Protein AF-A0A9J6GYE8-F1 (afdb_monomer_lite)

Structure (mmCIF, N/CA/C/O backbone):
data_AF-A0A9J6GYE8-F1
#
_entry.id   AF-A0A9J6GYE8-F1
#
loop_
_atom_site.group_PDB
_atom_site.id
_atom_site.type_symbol
_atom_site.label_atom_id
_atom_site.label_alt_id
_atom_site.label_comp_id
_atom_site.label_asym_id
_atom_site.label_entity_id
_atom_site.label_seq_id
_atom_site.pdbx_PDB_ins_code
_atom_site.Cartn_x
_atom_site.Cartn_y
_atom_site.Cartn_z
_atom_site.occupancy
_atom_site.B_iso_or_equiv
_atom_site.auth_seq_id
_atom_site.auth_comp_id
_atom_site.auth_asym_id
_atom_site.auth_atom_id
_atom_site.pdbx_PDB_model_num
ATOM 1 N N . MET A 1 1 ? 4.080 -16.640 10.252 1.00 50.22 1 MET A N 1
ATOM 2 C CA . MET A 1 1 ? 3.894 -15.211 9.907 1.00 50.22 1 MET A CA 1
ATOM 3 C C . MET A 1 1 ? 3.342 -15.133 8.484 1.00 50.22 1 MET A C 1
ATOM 5 O O . MET A 1 1 ? 4.074 -15.432 7.552 1.00 50.22 1 MET A O 1
ATOM 9 N N . HIS A 1 2 ? 2.049 -14.855 8.287 1.00 60.12 2 HIS A N 1
ATOM 10 C CA . HIS A 1 2 ? 1.475 -14.771 6.935 1.00 60.12 2 HIS A CA 1
ATOM 11 C C . HIS A 1 2 ? 1.737 -13.387 6.337 1.00 60.12 2 HIS A C 1
ATOM 13 O O . HIS A 1 2 ? 1.272 -12.370 6.854 1.00 60.12 2 HIS A O 1
ATOM 19 N N . SER A 1 3 ? 2.526 -13.344 5.264 1.00 66.00 3 SER A N 1
ATOM 20 C CA . SER A 1 3 ? 2.783 -12.112 4.524 1.00 66.00 3 SER A CA 1
ATOM 21 C C . SER A 1 3 ? 1.680 -11.922 3.483 1.00 66.00 3 SER A C 1
ATOM 23 O O . SER A 1 3 ? 1.480 -12.772 2.620 1.00 66.00 3 SER A O 1
ATOM 25 N N . TYR A 1 4 ? 0.925 -10.828 3.581 1.00 74.69 4 TYR A N 1
ATOM 26 C CA . TYR A 1 4 ? -0.149 -10.523 2.635 1.00 74.69 4 TYR A CA 1
ATOM 27 C C . TYR A 1 4 ? 0.420 -10.086 1.286 1.00 74.69 4 TYR A C 1
ATOM 29 O O . TYR A 1 4 ? 1.358 -9.282 1.231 1.00 74.69 4 TYR A O 1
ATOM 37 N N . THR A 1 5 ? -0.189 -10.568 0.203 1.00 80.38 5 THR A N 1
ATOM 38 C CA . THR A 1 5 ? 0.163 -10.145 -1.155 1.00 80.38 5 THR A CA 1
ATOM 39 C C . THR A 1 5 ? -0.091 -8.645 -1.334 1.00 80.38 5 THR A C 1
ATOM 41 O O . THR A 1 5 ? -0.962 -8.058 -0.686 1.00 80.38 5 THR A O 1
ATOM 44 N N . VAL A 1 6 ? 0.667 -8.004 -2.227 1.00 75.00 6 VAL A N 1
ATOM 45 C CA . VAL A 1 6 ? 0.488 -6.578 -2.562 1.00 75.00 6 VAL A CA 1
ATOM 46 C C . VAL A 1 6 ? -0.944 -6.301 -3.038 1.00 75.00 6 VAL A C 1
ATOM 48 O O . VAL A 1 6 ? -1.543 -5.314 -2.623 1.00 75.00 6 VAL A O 1
ATOM 51 N N . ALA A 1 7 ? -1.540 -7.225 -3.799 1.00 76.19 7 ALA A N 1
ATOM 52 C CA . ALA A 1 7 ? -2.934 -7.142 -4.231 1.00 76.19 7 ALA A CA 1
ATOM 53 C C . ALA A 1 7 ? -3.917 -7.063 -3.048 1.00 76.19 7 ALA A C 1
ATOM 55 O O . ALA A 1 7 ? -4.753 -6.165 -3.013 1.00 76.19 7 ALA A O 1
ATOM 56 N N . LYS A 1 8 ? -3.756 -7.933 -2.038 1.00 83.56 8 LYS A N 1
ATOM 57 C CA . LYS A 1 8 ? -4.571 -7.914 -0.812 1.00 83.56 8 LYS A CA 1
ATOM 58 C C . LYS A 1 8 ? -4.418 -6.590 -0.057 1.00 83.56 8 LYS A C 1
ATOM 60 O O . LYS A 1 8 ? -5.388 -6.045 0.452 1.00 83.56 8 LYS A O 1
ATOM 65 N N . LYS A 1 9 ? -3.198 -6.044 0.009 1.00 86.81 9 LYS A N 1
ATOM 66 C CA . LYS A 1 9 ? -2.943 -4.743 0.653 1.00 86.81 9 LYS A CA 1
ATOM 67 C C . LYS A 1 9 ? -3.651 -3.599 -0.079 1.00 86.81 9 LYS A C 1
ATOM 69 O O . LYS A 1 9 ? -4.209 -2.725 0.572 1.00 86.81 9 LYS A O 1
ATOM 74 N N . ILE A 1 10 ? -3.665 -3.619 -1.412 1.00 84.25 10 ILE A N 1
ATOM 75 C CA . ILE A 1 10 ? -4.359 -2.611 -2.227 1.00 84.25 10 ILE A CA 1
ATOM 76 C C . ILE A 1 10 ? -5.876 -2.707 -2.053 1.00 84.25 10 ILE A C 1
ATOM 78 O O . ILE A 1 10 ? -6.526 -1.677 -1.893 1.00 84.25 10 ILE A O 1
ATOM 82 N N . GLU A 1 11 ? -6.428 -3.921 -2.035 1.00 88.25 11 GLU A N 1
ATOM 83 C CA . GLU A 1 11 ? -7.849 -4.179 -1.766 1.00 88.25 11 GLU A CA 1
ATOM 84 C C . GLU A 1 11 ? -8.284 -3.568 -0.424 1.00 88.25 11 GLU A C 1
ATOM 86 O O . GLU A 1 11 ? -9.238 -2.792 -0.373 1.00 88.25 11 GLU A O 1
ATOM 91 N N . VAL A 1 12 ? -7.514 -3.825 0.640 1.00 89.69 12 VAL A N 1
ATOM 92 C CA . VAL A 1 12 ? -7.756 -3.270 1.983 1.00 89.69 12 VAL A CA 1
ATOM 93 C C . VAL A 1 12 ? -7.790 -1.742 1.961 1.00 89.69 12 VAL A C 1
ATOM 95 O O . VAL A 1 12 ? -8.647 -1.137 2.601 1.00 89.69 12 VAL A O 1
ATOM 98 N N . ILE A 1 13 ? -6.874 -1.098 1.233 1.00 87.50 13 ILE A N 1
ATOM 99 C CA . ILE A 1 13 ? -6.782 0.368 1.211 1.00 87.50 13 ILE A CA 1
ATOM 100 C C . ILE A 1 13 ? -7.893 0.997 0.371 1.00 87.50 13 ILE A C 1
ATOM 102 O O . ILE A 1 13 ? -8.416 2.040 0.764 1.00 87.50 13 ILE A O 1
ATOM 106 N N . ARG A 1 14 ? -8.274 0.380 -0.755 1.00 89.25 14 ARG A N 1
ATOM 107 C CA . ARG A 1 14 ? -9.421 0.837 -1.556 1.00 89.25 14 ARG A CA 1
ATOM 108 C C . ARG A 1 14 ? -10.687 0.844 -0.709 1.00 89.25 14 ARG A C 1
ATOM 110 O O . ARG A 1 14 ? -11.288 1.900 -0.531 1.00 89.25 14 ARG A O 1
ATOM 117 N N . TRP A 1 15 ? -10.976 -0.284 -0.063 1.00 91.12 15 TRP A N 1
ATOM 118 C CA . TRP A 1 15 ? -12.118 -0.407 0.834 1.00 91.12 15 TRP A CA 1
ATOM 119 C C . TRP A 1 15 ? -12.050 0.600 1.993 1.00 91.12 15 TRP A C 1
ATOM 121 O O . TRP A 1 15 ? -13.029 1.280 2.290 1.00 91.12 15 TRP A O 1
ATOM 131 N N . HIS A 1 16 ? -10.872 0.761 2.611 1.00 91.19 16 HIS A N 1
ATOM 132 C CA . HIS A 1 16 ? -10.652 1.726 3.692 1.00 91.19 16 HIS A CA 1
ATOM 133 C C . HIS A 1 16 ? -10.972 3.166 3.268 1.00 91.19 16 HIS A C 1
ATOM 135 O O . HIS A 1 16 ? -11.564 3.911 4.045 1.00 91.19 16 HIS A O 1
ATOM 141 N N . ARG A 1 17 ? -10.596 3.571 2.048 1.00 89.56 17 ARG A N 1
ATOM 142 C CA . ARG A 1 17 ? -10.886 4.912 1.517 1.00 89.56 17 ARG A CA 1
ATOM 143 C C . ARG A 1 17 ? -12.370 5.098 1.200 1.00 89.56 17 ARG A C 1
ATOM 145 O O . ARG A 1 17 ? -12.904 6.150 1.533 1.00 89.56 17 ARG A O 1
ATOM 152 N N . GLU A 1 18 ? -13.018 4.089 0.623 1.00 91.56 18 GLU A N 1
ATOM 153 C CA . GLU A 1 18 ? -14.456 4.103 0.309 1.00 91.56 18 GLU A CA 1
ATOM 154 C C . GLU A 1 18 ? -15.328 4.206 1.571 1.00 91.56 18 GLU A C 1
ATOM 156 O O . GLU A 1 18 ? -16.359 4.867 1.560 1.00 91.56 18 GLU A O 1
ATOM 161 N N . HIS A 1 19 ? -14.879 3.627 2.689 1.00 90.75 19 HIS A N 1
ATOM 162 C CA . HIS A 1 19 ? -15.624 3.578 3.954 1.00 90.75 19 HIS A CA 1
ATOM 163 C C . HIS A 1 19 ? -15.151 4.637 4.968 1.00 90.75 19 HIS A C 1
ATOM 165 O O . HIS A 1 19 ? -15.144 4.411 6.180 1.00 90.75 19 HIS A O 1
ATOM 171 N N . GLY A 1 20 ? -14.695 5.798 4.485 1.00 89.31 20 GLY A N 1
ATOM 172 C CA . GLY A 1 20 ? -14.399 6.955 5.340 1.00 89.31 20 GLY A CA 1
ATOM 173 C C . GLY A 1 20 ? -13.150 6.819 6.218 1.00 89.31 20 GLY A C 1
ATOM 174 O O . GLY A 1 20 ? -13.032 7.501 7.233 1.00 89.31 20 GLY A O 1
ATOM 175 N N . LYS A 1 21 ? -12.200 5.953 5.845 1.00 89.62 21 LYS A N 1
ATOM 176 C CA . LYS A 1 21 ? -10.909 5.756 6.531 1.00 89.62 21 LYS A CA 1
ATOM 177 C C . LYS A 1 21 ? -11.038 5.264 7.980 1.00 89.62 21 LYS A C 1
ATOM 179 O O . LYS A 1 21 ? -10.174 5.516 8.823 1.00 89.62 21 LYS A O 1
ATOM 184 N N . ASN A 1 22 ? -12.078 4.484 8.286 1.00 92.19 22 ASN A N 1
ATOM 185 C CA . ASN A 1 22 ? -12.250 3.906 9.617 1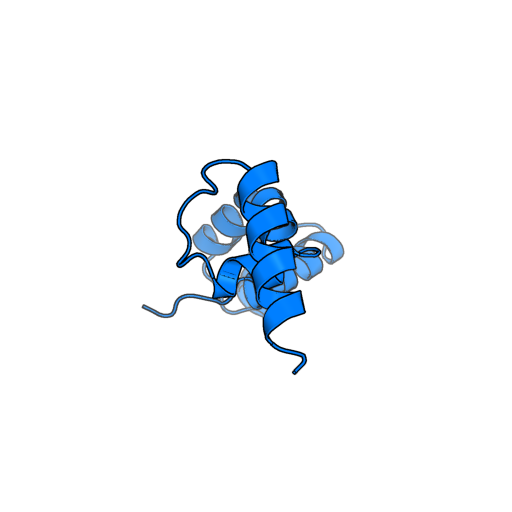.00 92.19 22 ASN A CA 1
ATOM 186 C C . ASN A 1 22 ? -11.385 2.645 9.816 1.00 92.19 22 ASN A C 1
ATOM 188 O O . ASN A 1 22 ? -11.674 1.561 9.296 1.00 92.19 22 ASN A O 1
ATOM 192 N N . VAL A 1 23 ? -10.323 2.767 10.618 1.00 90.44 23 VAL A N 1
ATOM 193 C CA . VAL A 1 23 ? -9.379 1.668 10.901 1.00 90.44 23 VAL A CA 1
ATOM 194 C C . VAL A 1 23 ? -10.045 0.515 11.657 1.00 90.44 23 VAL A C 1
ATOM 196 O O . VAL A 1 23 ? -9.739 -0.646 11.390 1.00 90.44 23 VAL A O 1
ATOM 199 N N . HIS A 1 24 ? -10.964 0.802 12.583 1.00 90.88 24 HIS A N 1
ATOM 200 C CA . HIS A 1 24 ? -11.651 -0.234 13.361 1.00 90.88 24 HIS A CA 1
ATOM 201 C C . HIS A 1 24 ? -12.574 -1.070 12.478 1.00 90.88 24 HIS A C 1
ATOM 203 O O . HIS A 1 24 ? -12.584 -2.296 12.574 1.00 90.88 24 HIS A O 1
ATOM 209 N N . GLN A 1 25 ? -13.305 -0.409 11.584 1.00 93.00 25 GLN A N 1
ATOM 210 C CA . GLN A 1 25 ? -14.194 -1.075 10.641 1.00 93.00 25 GLN A CA 1
ATOM 211 C C . GLN A 1 25 ? -13.402 -1.929 9.643 1.00 93.00 25 GLN A C 1
ATOM 213 O O . GLN A 1 25 ? -13.709 -3.099 9.440 1.00 93.00 25 GLN A O 1
ATOM 218 N N . THR A 1 26 ? -12.305 -1.379 9.115 1.00 92.06 26 THR A N 1
ATOM 219 C CA . THR A 1 26 ? -11.403 -2.085 8.186 1.00 92.06 26 THR A CA 1
ATOM 220 C C . THR A 1 26 ? -10.756 -3.304 8.851 1.00 92.06 26 THR A C 1
ATOM 222 O O . THR A 1 26 ? -10.649 -4.372 8.253 1.00 92.06 26 THR A O 1
ATOM 225 N N . SER A 1 27 ? -10.365 -3.171 10.122 1.00 92.25 27 SER A N 1
ATOM 226 C CA . SER A 1 27 ? -9.809 -4.262 10.930 1.00 92.25 27 SER A CA 1
ATOM 227 C C . SER A 1 27 ? -10.789 -5.419 11.077 1.00 92.25 27 SER A C 1
ATOM 229 O O . SER A 1 27 ? -10.400 -6.567 10.867 1.00 92.25 27 SER A O 1
ATOM 231 N N . ARG A 1 28 ? -12.064 -5.126 11.359 1.00 92.00 28 ARG A N 1
ATOM 232 C CA . ARG A 1 28 ? -13.120 -6.142 11.447 1.00 92.00 28 ARG A CA 1
ATOM 233 C C . ARG A 1 28 ? -13.381 -6.812 10.100 1.00 92.00 28 ARG A C 1
ATOM 235 O O . ARG A 1 28 ? -13.430 -8.036 10.051 1.00 92.00 28 ARG A O 1
ATOM 242 N N . GLN A 1 29 ? -13.475 -6.029 9.025 1.00 92.56 29 GLN A N 1
ATOM 243 C CA . GLN A 1 29 ? -13.777 -6.541 7.687 1.00 92.56 29 GLN A CA 1
ATOM 244 C C . GLN A 1 29 ? -12.702 -7.506 7.173 1.00 92.56 29 GLN A C 1
ATOM 246 O O . GLN A 1 29 ? -13.010 -8.590 6.686 1.00 92.56 29 GLN A O 1
ATOM 251 N N . PHE A 1 30 ? -11.428 -7.133 7.309 1.00 89.38 30 PHE A N 1
ATOM 252 C CA . PHE A 1 30 ? -10.314 -7.912 6.760 1.00 89.38 30 PHE A CA 1
ATOM 253 C C . PHE A 1 30 ? -9.633 -8.823 7.786 1.00 89.38 30 PHE A C 1
ATOM 255 O O . PHE A 1 30 ? -8.661 -9.496 7.444 1.00 89.38 30 PHE A O 1
ATOM 262 N N . LYS A 1 31 ? -10.121 -8.849 9.036 1.00 90.44 31 LYS A N 1
ATOM 263 C CA . LYS A 1 31 ? -9.497 -9.550 10.175 1.00 90.44 31 LYS A CA 1
ATOM 264 C C . LYS A 1 31 ? -8.005 -9.206 10.310 1.00 90.44 31 LYS A C 1
ATOM 266 O O . LYS A 1 31 ? -7.165 -10.065 10.564 1.00 90.44 31 LYS A O 1
ATOM 271 N N . LEU A 1 32 ? -7.678 -7.930 10.100 1.00 88.06 32 LEU A N 1
ATOM 272 C CA . LEU A 1 32 ? -6.317 -7.400 10.157 1.00 88.06 32 LEU A CA 1
ATOM 273 C C . LEU A 1 32 ? -6.103 -6.599 11.430 1.00 88.06 32 LEU A C 1
ATOM 275 O O . LEU A 1 32 ? -6.983 -5.858 11.865 1.00 88.06 32 LEU A O 1
ATOM 279 N N . ASP A 1 33 ? -4.896 -6.678 11.983 1.00 90.38 33 ASP A N 1
ATOM 280 C CA . ASP A 1 33 ? -4.511 -5.797 13.077 1.00 90.38 33 ASP A CA 1
ATOM 281 C C . ASP A 1 33 ? -4.493 -4.325 12.620 1.00 90.38 33 ASP A C 1
ATOM 283 O O . ASP A 1 33 ? -4.081 -3.976 11.508 1.00 90.38 33 ASP A O 1
ATOM 287 N N . ARG A 1 34 ? -4.921 -3.434 13.512 1.00 90.19 34 ARG A N 1
ATOM 288 C CA . ARG A 1 34 ? -5.016 -1.989 13.288 1.00 90.19 34 ARG A CA 1
ATOM 289 C C . ARG A 1 34 ? -3.645 -1.374 13.026 1.00 90.19 34 ARG A C 1
ATOM 291 O O . ARG A 1 34 ? -3.551 -0.438 12.233 1.00 90.19 34 ARG A O 1
ATOM 298 N N . LYS A 1 35 ? -2.587 -1.885 13.670 1.00 90.75 35 LYS A N 1
ATOM 299 C CA . LYS A 1 35 ? -1.207 -1.446 13.402 1.00 90.75 35 LYS A CA 1
ATOM 300 C C . LYS A 1 35 ? -0.825 -1.746 11.954 1.00 90.75 35 LYS A C 1
ATOM 302 O O . LYS A 1 35 ? -0.315 -0.875 11.254 1.00 90.75 35 LYS A O 1
ATOM 307 N N . ARG A 1 36 ? -1.184 -2.940 11.478 1.00 87.50 36 ARG A N 1
ATOM 308 C CA . ARG A 1 36 ? -0.933 -3.379 10.104 1.00 87.50 36 ARG A CA 1
ATOM 309 C C . ARG A 1 36 ? -1.672 -2.524 9.083 1.00 87.50 36 ARG A C 1
ATOM 311 O O . ARG A 1 36 ? -1.086 -2.151 8.076 1.00 87.50 36 ARG A O 1
ATOM 318 N N . ILE A 1 37 ? -2.926 -2.169 9.357 1.00 89.12 37 ILE A N 1
ATOM 319 C CA . ILE A 1 37 ? -3.701 -1.267 8.493 1.00 89.12 37 ILE A CA 1
ATOM 320 C C . ILE A 1 37 ? -3.022 0.100 8.395 1.00 89.12 37 ILE A C 1
ATOM 322 O O . ILE A 1 37 ? -2.867 0.613 7.293 1.00 89.12 37 ILE A O 1
ATOM 326 N N . ARG A 1 38 ? -2.545 0.665 9.511 1.00 90.06 38 ARG A N 1
ATOM 327 C CA . ARG A 1 38 ? -1.822 1.948 9.496 1.00 90.06 38 ARG A CA 1
ATOM 328 C C . ARG A 1 38 ? -0.524 1.885 8.689 1.00 90.06 38 ARG A C 1
ATOM 330 O O . ARG A 1 38 ? -0.266 2.793 7.907 1.00 90.06 38 ARG A O 1
ATOM 337 N N . GLU A 1 39 ? 0.264 0.819 8.835 1.00 89.38 39 GLU A N 1
ATOM 338 C CA . GLU A 1 39 ? 1.479 0.597 8.029 1.00 89.38 39 GLU A CA 1
ATOM 339 C C . GLU A 1 39 ? 1.158 0.530 6.532 1.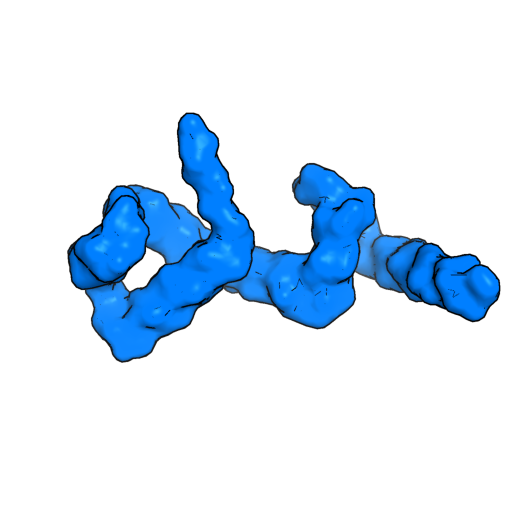00 89.38 39 GLU A C 1
ATOM 341 O O . GLU A 1 39 ? 1.827 1.144 5.705 1.00 89.38 39 GLU A O 1
ATOM 346 N N . VAL A 1 40 ? 0.110 -0.215 6.189 1.00 86.06 40 VAL A N 1
ATOM 347 C CA . VAL A 1 40 ? -0.337 -0.433 4.813 1.00 86.06 40 VAL A CA 1
ATOM 348 C C . VAL A 1 40 ? -0.859 0.871 4.198 1.00 86.06 40 VAL A C 1
ATOM 350 O O . VAL A 1 40 ? -0.483 1.195 3.076 1.00 86.06 40 VAL A O 1
ATOM 353 N N . VAL A 1 41 ? -1.622 1.669 4.951 1.00 87.06 41 VAL A N 1
ATOM 354 C CA . VAL A 1 41 ? -2.074 3.007 4.535 1.00 87.06 41 VAL A CA 1
ATOM 355 C C . VAL A 1 41 ? -0.899 3.970 4.350 1.00 87.06 41 VAL A C 1
ATOM 357 O O . VAL A 1 41 ? -0.866 4.678 3.347 1.00 87.06 41 VAL A O 1
ATOM 360 N N . LYS A 1 42 ? 0.083 3.976 5.264 1.00 88.44 42 LYS A N 1
ATOM 361 C CA . LYS A 1 42 ? 1.279 4.830 5.158 1.00 88.44 42 LYS A CA 1
ATOM 362 C C . LYS A 1 42 ? 2.100 4.517 3.903 1.00 88.44 42 LYS A C 1
ATOM 364 O O . LYS A 1 42 ? 2.632 5.425 3.280 1.00 88.44 42 LYS A O 1
ATOM 369 N N . ASN A 1 43 ? 2.177 3.244 3.524 1.00 83.94 43 ASN A N 1
ATOM 370 C CA . ASN A 1 43 ? 2.956 2.782 2.375 1.00 83.94 43 ASN A CA 1
ATOM 371 C C . ASN A 1 43 ? 2.124 2.661 1.087 1.00 83.94 43 ASN A C 1
ATOM 373 O O . ASN A 1 43 ? 2.572 2.015 0.139 1.00 83.94 43 ASN A O 1
ATOM 377 N N . PHE A 1 44 ? 0.907 3.213 1.046 1.00 80.06 44 PHE A N 1
ATOM 378 C CA . PHE A 1 44 ? -0.020 2.964 -0.056 1.00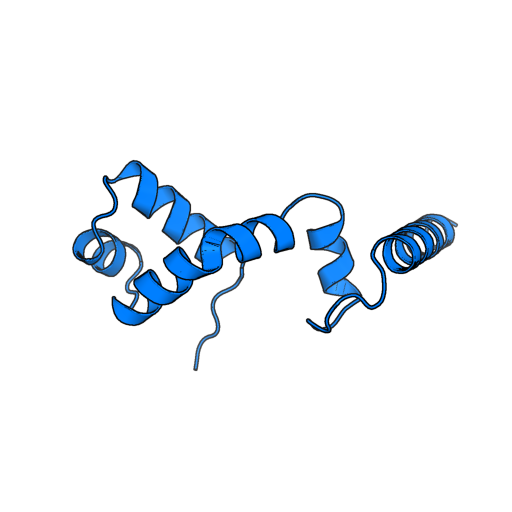 80.06 44 PHE A CA 1
ATOM 379 C C . PHE A 1 44 ? 0.514 3.405 -1.410 1.00 80.06 44 PHE A C 1
ATOM 381 O O . PHE A 1 44 ? 0.435 2.627 -2.354 1.00 80.06 44 PHE A O 1
ATOM 388 N N . ASP A 1 45 ? 1.059 4.615 -1.503 1.00 74.00 45 ASP A N 1
ATOM 389 C CA . ASP A 1 45 ? 1.488 5.178 -2.785 1.00 74.00 45 ASP A CA 1
ATOM 390 C C . ASP A 1 45 ? 2.626 4.338 -3.390 1.00 74.00 45 ASP A C 1
ATOM 392 O O . ASP A 1 45 ? 2.582 3.983 -4.569 1.00 74.00 45 ASP A O 1
ATOM 396 N N . ASN A 1 46 ? 3.542 3.856 -2.543 1.00 77.75 46 ASN A N 1
ATOM 397 C CA . ASN A 1 46 ? 4.585 2.903 -2.929 1.00 77.75 46 ASN A CA 1
ATOM 398 C C . ASN A 1 46 ? 3.999 1.553 -3.373 1.00 77.75 46 ASN A C 1
ATOM 400 O O . ASN A 1 46 ? 4.436 0.978 -4.366 1.00 77.75 46 ASN A O 1
ATOM 404 N N . LEU A 1 47 ? 2.994 1.028 -2.660 1.00 76.12 47 LEU A N 1
ATOM 405 C CA . LEU A 1 47 ? 2.318 -0.222 -3.035 1.00 76.12 47 LEU A CA 1
ATOM 406 C C . LEU A 1 47 ? 1.566 -0.092 -4.368 1.00 76.12 47 LEU A C 1
ATOM 408 O O . LEU A 1 47 ? 1.492 -1.060 -5.124 1.00 76.12 47 LEU A O 1
ATOM 412 N N . LEU A 1 48 ? 1.012 1.087 -4.651 1.00 71.81 48 LEU A N 1
ATOM 413 C CA . LEU A 1 48 ? 0.310 1.402 -5.890 1.00 71.81 48 LEU A CA 1
ATOM 414 C C . LEU A 1 48 ? 1.287 1.437 -7.062 1.00 71.81 48 LEU A C 1
ATOM 416 O O . LEU A 1 48 ? 1.068 0.720 -8.035 1.00 71.81 48 LEU A O 1
ATOM 420 N N . GLN A 1 49 ? 2.393 2.175 -6.925 1.00 67.12 49 GLN A N 1
ATOM 421 C CA . GLN A 1 49 ? 3.471 2.213 -7.917 1.00 67.12 49 GLN A CA 1
ATOM 422 C C . GLN A 1 49 ? 4.042 0.816 -8.194 1.00 67.12 49 GLN A C 1
ATOM 424 O O . GLN A 1 49 ? 4.182 0.421 -9.347 1.00 67.12 49 GLN A O 1
ATOM 429 N N . GLN A 1 50 ? 4.267 0.011 -7.151 1.00 65.12 50 GLN A N 1
ATOM 430 C CA . GLN A 1 50 ? 4.762 -1.365 -7.290 1.00 65.12 50 GLN A CA 1
ATOM 431 C C . GLN A 1 50 ? 3.794 -2.321 -8.006 1.00 65.12 50 GLN A C 1
ATOM 433 O O . GLN A 1 50 ? 4.210 -3.392 -8.454 1.00 65.12 50 GLN A O 1
ATOM 438 N N . ASN A 1 51 ? 2.503 -1.992 -8.082 1.00 67.38 51 ASN A N 1
ATOM 439 C CA . ASN A 1 51 ? 1.479 -2.873 -8.644 1.00 67.38 51 ASN A CA 1
ATOM 440 C C . ASN A 1 51 ? 0.881 -2.360 -9.967 1.00 67.38 51 ASN A C 1
ATOM 442 O O . ASN A 1 51 ? -0.025 -3.006 -10.499 1.00 67.38 51 ASN A O 1
ATOM 446 N N . PHE A 1 52 ? 1.368 -1.232 -10.496 1.00 58.66 52 PHE A N 1
ATOM 447 C CA . PHE A 1 52 ? 0.878 -0.605 -11.728 1.00 58.66 52 PHE A CA 1
ATOM 448 C C . PHE A 1 52 ? 1.825 -0.840 -12.920 1.00 58.66 52 PHE A C 1
ATOM 450 O O . PHE A 1 52 ? 3.041 -0.899 -12.762 1.00 58.66 52 PHE A O 1
ATOM 457 N N . GLY A 1 53 ? 1.271 -0.963 -14.132 1.00 62.97 53 GLY A N 1
ATOM 458 C CA . GLY A 1 53 ? 2.039 -1.033 -15.386 1.00 62.97 53 GLY A CA 1
ATOM 459 C C . GLY A 1 53 ? 3.085 -2.161 -15.463 1.00 62.97 53 GLY A C 1
ATOM 460 O O . GLY A 1 53 ? 2.886 -3.257 -14.929 1.00 62.97 53 GLY A O 1
ATOM 461 N N . LYS A 1 54 ? 4.221 -1.872 -16.120 1.00 56.47 54 LYS A N 1
ATOM 462 C CA . LYS A 1 54 ? 5.377 -2.781 -16.260 1.00 56.47 54 LYS A CA 1
ATOM 463 C C . LYS A 1 54 ? 6.014 -3.147 -14.906 1.00 56.47 54 LYS A C 1
ATOM 465 O O . LYS A 1 54 ? 6.651 -4.190 -14.802 1.00 56.47 54 LYS A O 1
ATOM 470 N N . ALA A 1 55 ? 5.781 -2.378 -13.833 1.00 57.16 55 ALA A N 1
ATOM 471 C CA . ALA A 1 55 ? 6.336 -2.650 -12.500 1.00 57.16 55 ALA A CA 1
ATOM 472 C C . ALA A 1 55 ? 5.802 -3.957 -11.875 1.00 57.16 55 ALA A C 1
ATOM 474 O O . ALA A 1 55 ? 6.534 -4.680 -11.193 1.00 57.16 55 ALA A O 1
ATOM 475 N N . LYS A 1 56 ? 4.547 -4.326 -12.174 1.00 57.97 56 LYS A N 1
ATOM 476 C CA . LYS A 1 56 ? 3.956 -5.607 -11.745 1.00 57.97 56 LYS A CA 1
ATOM 477 C C . LYS A 1 56 ? 4.688 -6.813 -12.355 1.00 57.97 56 LYS A C 1
ATOM 479 O O . LYS A 1 56 ? 4.797 -7.846 -11.691 1.00 57.97 56 LYS A O 1
ATOM 484 N N . LEU A 1 57 ? 5.174 -6.671 -13.592 1.00 56.38 57 LEU A N 1
ATOM 485 C CA . LEU A 1 57 ? 5.972 -7.666 -14.316 1.00 56.38 57 LEU A CA 1
ATOM 486 C C . LEU A 1 57 ? 7.455 -7.618 -13.901 1.00 56.38 57 LEU A C 1
ATOM 488 O O . LEU A 1 57 ? 8.027 -8.670 -13.629 1.00 56.38 57 LEU A O 1
ATOM 492 N N . ARG A 1 58 ? 8.038 -6.425 -13.702 1.00 55.47 58 ARG A N 1
ATOM 493 C CA . ARG A 1 58 ? 9.396 -6.230 -13.144 1.00 55.47 58 ARG A CA 1
ATOM 494 C C . ARG A 1 58 ? 9.596 -6.940 -11.804 1.00 55.47 58 ARG A C 1
ATOM 496 O O . ARG A 1 58 ? 10.654 -7.503 -11.561 1.00 55.47 58 ARG A O 1
ATOM 503 N N . ARG A 1 59 ? 8.568 -7.012 -10.954 1.00 55.53 59 ARG A N 1
ATOM 504 C CA . ARG A 1 59 ? 8.615 -7.720 -9.660 1.00 55.53 59 ARG A CA 1
ATOM 505 C C . ARG A 1 59 ? 8.720 -9.253 -9.772 1.00 55.53 59 ARG A C 1
ATOM 507 O O . ARG A 1 59 ? 8.972 -9.907 -8.767 1.00 55.53 59 ARG A O 1
ATOM 514 N N . LYS A 1 60 ? 8.476 -9.847 -10.950 1.00 54.34 60 LYS A N 1
ATOM 515 C CA . LYS A 1 60 ? 8.832 -11.258 -11.204 1.00 54.34 60 LYS A CA 1
ATOM 516 C C . LYS A 1 60 ? 10.326 -11.429 -11.495 1.00 54.34 60 LYS A C 1
ATOM 518 O O . LYS A 1 60 ? 10.838 -12.518 -11.275 1.00 54.34 60 LYS A O 1
ATOM 523 N N . LEU A 1 61 ? 10.993 -10.385 -11.989 1.00 52.72 61 LEU A N 1
ATOM 524 C CA . LEU A 1 61 ? 12.416 -10.403 -12.346 1.00 52.72 61 LEU A CA 1
ATOM 525 C C . LEU A 1 61 ? 13.299 -9.933 -11.183 1.00 52.72 61 LEU A C 1
ATOM 527 O O . LEU A 1 61 ? 14.333 -10.528 -10.906 1.00 52.72 61 LEU A O 1
ATOM 531 N N . SER A 1 62 ? 12.862 -8.901 -10.463 1.00 53.47 62 SER A N 1
ATOM 532 C CA . SER A 1 62 ? 13.493 -8.420 -9.238 1.00 53.47 62 SER A CA 1
ATOM 533 C C . SER A 1 62 ? 12.806 -9.055 -8.028 1.00 53.47 62 SER A C 1
ATOM 535 O O . SER A 1 62 ? 11.617 -8.833 -7.790 1.00 53.47 62 SER A O 1
ATOM 537 N N . ASN A 1 63 ? 13.563 -9.799 -7.215 1.00 60.25 63 ASN A N 1
ATOM 538 C CA . ASN A 1 63 ? 13.135 -10.370 -5.928 1.00 60.25 63 ASN A CA 1
ATOM 539 C C . ASN A 1 63 ? 12.887 -9.296 -4.838 1.00 60.25 63 ASN A C 1
ATOM 541 O O . ASN A 1 63 ? 13.205 -9.493 -3.668 1.00 60.25 63 ASN A O 1
ATOM 545 N N . GLY A 1 64 ? 12.330 -8.138 -5.202 1.00 56.06 64 GLY A N 1
ATOM 546 C CA . GLY A 1 64 ? 12.144 -6.995 -4.306 1.00 56.06 64 GLY A CA 1
ATOM 547 C C . GLY A 1 64 ? 13.410 -6.163 -4.090 1.00 56.06 64 GLY A C 1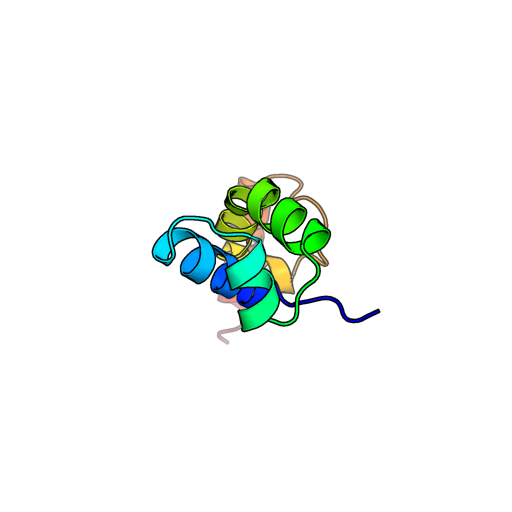
ATOM 548 O O . GLY A 1 64 ? 13.463 -5.387 -3.139 1.00 56.06 64 GLY A O 1
ATOM 549 N N . VAL A 1 65 ? 14.413 -6.318 -4.957 1.00 58.66 65 VAL A N 1
ATOM 550 C CA . VAL A 1 65 ? 15.634 -5.504 -4.952 1.00 58.66 65 VAL A CA 1
ATOM 551 C C . VAL A 1 65 ? 15.317 -4.137 -5.577 1.00 58.66 65 VAL A C 1
ATOM 553 O O . VAL A 1 65 ? 14.600 -4.099 -6.586 1.00 58.66 65 VAL A O 1
ATOM 556 N N . PRO A 1 66 ? 15.803 -3.022 -4.998 1.00 53.47 66 PRO A N 1
ATOM 557 C CA . PRO A 1 66 ? 15.661 -1.699 -5.594 1.00 53.47 66 PRO A CA 1
ATOM 558 C C . PRO A 1 66 ? 16.188 -1.679 -7.030 1.00 53.47 66 PRO A C 1
ATOM 560 O O . PRO A 1 66 ? 17.232 -2.259 -7.323 1.00 53.47 66 PRO A O 1
ATOM 563 N N . VAL A 1 67 ? 15.458 -1.007 -7.914 1.00 57.03 67 VAL A N 1
ATOM 564 C CA . VAL A 1 67 ? 15.852 -0.833 -9.313 1.00 57.03 67 VAL A CA 1
ATOM 565 C C . VAL A 1 67 ? 17.108 0.040 -9.360 1.00 57.03 67 VAL A C 1
ATOM 567 O O . VAL A 1 67 ? 17.111 1.139 -8.811 1.00 57.03 67 VAL A O 1
ATOM 570 N N . PHE A 1 68 ? 18.174 -0.452 -9.996 1.00 64.50 68 PHE A N 1
ATOM 571 C CA . PHE A 1 68 ? 19.448 0.269 -10.120 1.00 64.50 68 PHE A CA 1
ATOM 572 C C . PHE A 1 68 ? 19.306 1.531 -10.989 1.00 64.50 68 PH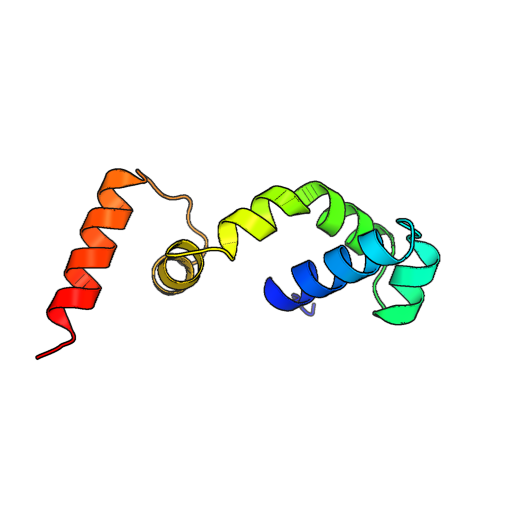E A C 1
ATOM 574 O O . PHE A 1 68 ? 19.853 2.581 -10.666 1.00 64.50 68 PHE A O 1
ATOM 581 N N . SER A 1 69 ? 18.536 1.440 -12.078 1.00 71.94 69 SER A N 1
ATOM 582 C CA . SER A 1 69 ? 18.154 2.558 -12.945 1.00 71.94 69 SER A CA 1
ATOM 583 C C . SER A 1 69 ? 16.881 2.193 -13.706 1.00 71.94 69 SER A C 1
ATOM 585 O O . SER A 1 69 ? 16.816 1.120 -14.307 1.00 71.94 69 SER A O 1
ATOM 587 N N . GLU A 1 70 ? 15.871 3.070 -13.691 1.00 62.62 70 GLU A N 1
ATOM 588 C CA . GLU A 1 70 ? 14.593 2.818 -14.374 1.00 62.62 70 GLU A CA 1
ATOM 589 C C . GLU A 1 70 ? 14.795 2.576 -15.873 1.00 62.62 70 GLU A C 1
ATOM 591 O O . GLU A 1 70 ? 14.263 1.615 -16.418 1.00 62.62 70 GLU A O 1
ATOM 596 N N . TYR A 1 71 ? 15.644 3.375 -16.521 1.00 72.81 71 TYR A N 1
ATOM 597 C CA . TYR A 1 71 ? 15.939 3.230 -17.946 1.00 72.81 71 TYR A CA 1
ATOM 598 C C . TYR A 1 71 ? 16.543 1.858 -18.283 1.00 72.81 71 TYR A C 1
ATOM 600 O O . TYR A 1 71 ? 16.120 1.200 -19.232 1.00 72.81 71 TYR A O 1
ATOM 608 N N . VAL A 1 72 ? 17.512 1.404 -17.481 1.00 71.31 72 VAL A N 1
ATOM 609 C CA . VAL A 1 72 ? 18.211 0.129 -17.710 1.00 71.31 72 VAL A CA 1
ATOM 610 C C . VAL A 1 72 ? 17.275 -1.052 -17.483 1.00 71.31 72 VAL A C 1
ATOM 612 O O . VAL A 1 72 ? 17.244 -1.973 -18.296 1.00 71.31 72 VAL A O 1
ATOM 615 N N . ASP A 1 73 ? 16.475 -1.015 -16.418 1.00 69.50 73 ASP A N 1
ATOM 616 C CA . ASP A 1 73 ? 15.518 -2.082 -16.136 1.00 69.50 73 ASP A CA 1
ATOM 617 C C . ASP A 1 73 ? 14.403 -2.145 -17.191 1.00 69.50 73 ASP A C 1
ATOM 619 O O . ASP A 1 73 ? 13.918 -3.234 -17.485 1.00 69.50 73 ASP A O 1
ATOM 623 N N . ASP A 1 74 ? 13.970 -1.008 -17.749 1.00 71.00 74 ASP A N 1
ATOM 624 C CA . ASP A 1 74 ? 12.952 -0.992 -18.808 1.00 71.00 74 ASP A CA 1
ATOM 625 C C . ASP A 1 74 ? 13.507 -1.553 -20.122 1.00 71.00 74 ASP A C 1
ATOM 627 O O . ASP A 1 74 ? 12.845 -2.377 -20.755 1.00 71.00 74 ASP A O 1
ATOM 631 N N . ALA A 1 75 ? 14.740 -1.189 -20.488 1.00 75.19 75 ALA A N 1
ATOM 632 C CA . ALA A 1 75 ? 15.426 -1.759 -21.646 1.00 75.19 75 ALA A CA 1
ATOM 633 C C . ALA A 1 75 ? 15.659 -3.274 -21.485 1.00 75.19 75 ALA A C 1
ATOM 635 O O . ALA A 1 75 ? 15.423 -4.049 -22.414 1.00 75.19 75 ALA A O 1
ATOM 636 N N . LEU A 1 76 ? 16.070 -3.715 -20.291 1.00 74.12 76 LEU A N 1
ATOM 637 C CA . LEU A 1 76 ? 16.255 -5.132 -19.973 1.00 74.12 76 LEU A CA 1
ATOM 638 C C . LEU A 1 76 ? 14.927 -5.897 -20.025 1.00 74.12 76 LEU A C 1
ATOM 640 O O . LEU A 1 76 ? 14.868 -7.008 -20.551 1.00 74.12 76 LEU A O 1
ATOM 644 N N . PHE A 1 77 ? 13.857 -5.301 -19.500 1.00 71.88 77 PHE A N 1
ATOM 645 C CA . PHE A 1 77 ? 12.522 -5.882 -19.543 1.00 71.88 77 PHE A CA 1
ATOM 646 C C . PHE A 1 77 ? 12.037 -6.094 -20.982 1.00 71.88 77 PHE A C 1
ATOM 648 O O . PHE A 1 77 ? 11.599 -7.191 -21.327 1.00 71.88 77 PHE A O 1
ATOM 655 N N . GLU A 1 78 ? 12.161 -5.073 -21.834 1.00 75.19 78 GLU A N 1
ATOM 656 C CA . GLU A 1 78 ? 11.786 -5.163 -23.249 1.00 75.19 78 GLU A CA 1
ATOM 657 C C . GLU A 1 78 ? 12.618 -6.202 -24.004 1.00 75.19 78 GLU A C 1
ATOM 659 O O . GLU A 1 78 ? 12.068 -6.971 -24.792 1.00 75.19 78 GLU A O 1
ATOM 664 N N . PHE A 1 79 ? 13.919 -6.290 -23.718 1.00 74.81 79 PHE A N 1
ATOM 665 C CA . PHE A 1 79 ? 14.788 -7.310 -24.298 1.00 74.81 79 PHE A CA 1
ATOM 666 C C . PHE A 1 79 ? 14.331 -8.738 -23.946 1.00 74.81 79 PHE A C 1
ATOM 668 O O . PHE A 1 79 ? 14.215 -9.589 -24.832 1.00 74.81 79 PHE A O 1
ATOM 675 N N . LEU A 1 80 ? 14.017 -9.005 -22.672 1.00 72.44 80 LEU A N 1
ATOM 676 C CA . LEU A 1 80 ? 13.593 -10.332 -22.207 1.00 72.44 80 LEU A CA 1
ATOM 677 C C . LEU A 1 80 ? 12.199 -10.737 -22.725 1.00 72.44 80 LEU A C 1
ATOM 679 O O . LEU A 1 80 ? 11.996 -11.896 -23.098 1.00 72.44 80 LEU A O 1
ATOM 683 N N . GLU A 1 81 ? 11.238 -9.808 -22.780 1.00 69.25 81 GLU A N 1
ATOM 684 C CA . GLU A 1 81 ? 9.905 -10.092 -23.337 1.00 69.25 81 GLU A CA 1
ATOM 685 C C . GLU A 1 81 ? 9.920 -10.255 -24.866 1.00 69.25 81 GLU A C 1
ATOM 687 O O . GLU A 1 81 ? 9.151 -11.049 -25.410 1.00 69.25 81 GLU A O 1
ATOM 692 N N . CYS A 1 82 ? 10.806 -9.550 -25.576 1.00 61.00 82 CYS A N 1
ATOM 693 C CA . CYS A 1 82 ? 10.946 -9.684 -27.027 1.00 61.00 82 CYS A CA 1
ATOM 694 C C . CYS A 1 82 ? 11.648 -11.001 -27.419 1.00 61.00 82 CYS A C 1
ATOM 696 O O . CYS A 1 82 ? 11.288 -11.626 -28.416 1.00 61.00 82 CYS A O 1
ATOM 698 N N . GLY A 1 83 ? 12.595 -11.480 -26.603 1.00 55.84 83 GLY A N 1
ATOM 699 C CA . GLY A 1 83 ? 13.321 -12.734 -26.844 1.00 55.84 83 GLY A CA 1
ATOM 700 C C . GLY A 1 83 ? 12.521 -14.022 -26.599 1.00 55.84 83 GLY A C 1
ATOM 701 O O . GLY A 1 83 ? 12.910 -15.075 -27.092 1.00 55.84 83 GLY A O 1
ATOM 702 N N . THR A 1 84 ? 11.402 -13.959 -25.870 1.00 51.09 84 THR A N 1
ATOM 703 C CA . THR A 1 84 ? 10.580 -15.130 -25.493 1.00 51.09 84 THR A CA 1
ATOM 704 C C . THR A 1 84 ? 9.394 -15.399 -26.429 1.00 51.09 84 THR A C 1
ATOM 706 O O . THR A 1 84 ? 8.671 -16.37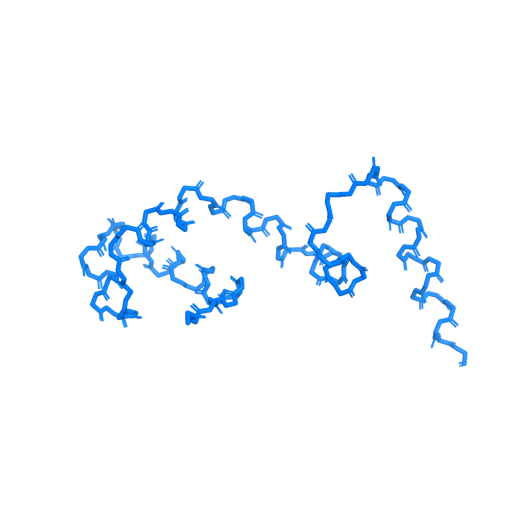3 -26.233 1.00 51.09 84 THR A O 1
ATOM 709 N N . ARG A 1 85 ? 9.199 -14.578 -27.473 1.00 49.59 85 ARG A N 1
ATOM 710 C CA . ARG A 1 85 ? 8.225 -14.812 -28.560 1.00 49.59 85 ARG A CA 1
ATOM 711 C C . ARG A 1 85 ? 8.877 -15.414 -29.817 1.00 49.59 85 ARG A C 1
ATOM 713 O O . ARG A 1 85 ? 8.595 -14.963 -30.928 1.00 49.59 85 ARG A O 1
ATOM 720 N N . ARG A 1 86 ? 9.760 -16.398 -29.649 1.00 42.19 86 ARG A N 1
ATOM 721 C CA . ARG A 1 86 ? 10.230 -17.272 -30.734 1.00 42.19 86 ARG A CA 1
ATOM 722 C C . ARG A 1 86 ? 9.936 -18.720 -30.399 1.00 42.19 86 ARG A C 1
ATOM 724 O O . ARG A 1 86 ? 10.141 -19.083 -29.222 1.00 42.19 86 ARG A O 1
#

Secondary structure (DSSP, 8-state):
--PPPHHHHHHHHHHHHHTTT-HHHHHHHHT--HHHHHHHHHTHHHHHHHHSTTHHHHHHHSSSPPPS-HHHHHHHHHHHHHHT--

Radius of gyration: 16.35 Å; chains: 1; bounding box: 35×24×44 Å

Organism: Haemaphysalis longicornis (NCBI:txid44386)

Sequence (86 aa):
MHSYTVAKKIEVIRWHREHGKNVHQTSRQFKLDRKRIREVVKNFDNLLQQNFGKAKLRRKLSNGVPVFSEYVDDALFEFLECGTRR

Foldseek 3Di:
DDDDDLVVLLVLVVVCVVVPNDLVVSCVVSVDDSVVNVVSNVCVVVSVVCCDDCNVVLCVVDVPDDDPDPVVSVVVSCVVVVVPPD

pLDDT: mean 74.92, std 14.31, range [42.19, 93.0]